Protein AF-A0A3T0Y325-F1 (afdb_monomer)

pLDDT: mean 82.03, std 11.6, range [52.97, 93.12]

Radius of gyration: 11.81 Å; Cα contacts (8 Å, |Δi|>4): 68; chains: 1; bounding box: 30×28×24 Å

Mean predicted aligned error: 6.12 Å

Nearest PDB structures (foldseek):
  8yqu-assembly1_G  TM=6.294E-01  e=7.980E-01  African swine fever virus
  4in3-assembly1_C  TM=3.963E-01  e=3.943E+00  Saccharomyces cerevisiae

Structure (mmCIF, N/CA/C/O backbone):
data_AF-A0A3T0Y325-F1
#
_entry.id   AF-A0A3T0Y325-F1
#
loop_
_atom_site.group_PDB
_atom_site.id
_atom_site.type_symbol
_atom_site.label_atom_id
_atom_site.label_alt_id
_atom_site.label_comp_id
_atom_site.label_asym_id
_atom_site.label_entity_id
_atom_site.label_seq_id
_atom_site.pdbx_PDB_ins_code
_atom_site.Cartn_x
_atom_site.Cartn_y
_atom_site.Cartn_z
_atom_site.occupancy
_atom_site.B_iso_or_equiv
_atom_site.auth_seq_id
_atom_site.auth_comp_id
_atom_site.auth_asym_id
_atom_site.auth_atom_id
_atom_site.pdbx_PDB_model_num
ATOM 1 N N . MET A 1 1 ? 10.348 -12.934 -1.275 1.00 65.06 1 MET A N 1
ATOM 2 C CA . MET A 1 1 ? 9.545 -12.708 -2.492 1.00 65.06 1 MET A CA 1
ATOM 3 C C . MET A 1 1 ? 9.403 -11.207 -2.623 1.00 65.06 1 MET A C 1
ATOM 5 O O . MET A 1 1 ? 9.017 -10.585 -1.646 1.00 65.06 1 MET A O 1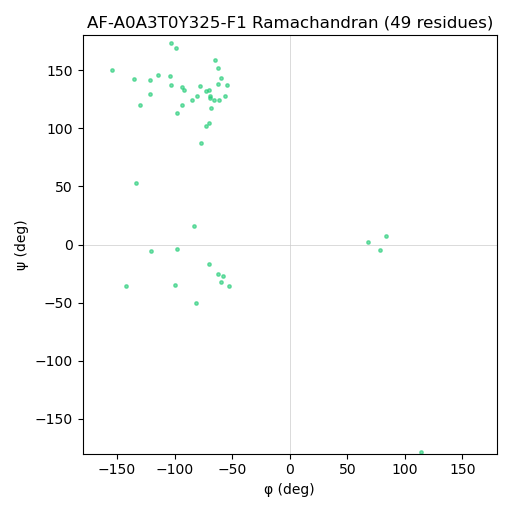
ATOM 9 N N . GLU A 1 2 ? 9.846 -10.624 -3.730 1.00 77.38 2 GLU A N 1
ATOM 10 C CA . GLU A 1 2 ? 9.796 -9.173 -3.953 1.00 77.38 2 GLU A CA 1
ATOM 11 C C . GLU A 1 2 ? 8.392 -8.762 -4.414 1.00 77.38 2 GLU A C 1
ATOM 13 O O . GLU A 1 2 ? 7.846 -9.356 -5.345 1.00 77.38 2 GLU A O 1
ATOM 18 N N . ALA A 1 3 ? 7.787 -7.778 -3.749 1.00 85.12 3 ALA A N 1
ATOM 19 C CA . ALA A 1 3 ? 6.522 -7.203 -4.189 1.00 85.12 3 ALA A CA 1
ATOM 20 C C . ALA A 1 3 ? 6.791 -6.233 -5.350 1.00 85.12 3 ALA A C 1
ATOM 22 O O . ALA A 1 3 ? 7.746 -5.456 -5.309 1.00 85.12 3 ALA A O 1
ATOM 23 N N . ARG A 1 4 ? 5.967 -6.284 -6.401 1.00 91.38 4 ARG A N 1
ATOM 24 C CA . ARG A 1 4 ? 6.113 -5.436 -7.592 1.00 91.38 4 ARG A CA 1
ATOM 25 C C . ARG A 1 4 ? 4.873 -4.595 -7.821 1.00 91.38 4 ARG A C 1
ATOM 27 O O . ARG A 1 4 ? 3.754 -5.069 -7.640 1.00 91.38 4 ARG A O 1
ATOM 34 N N . CYS A 1 5 ? 5.085 -3.354 -8.241 1.00 91.25 5 CYS A N 1
ATOM 35 C CA . CYS A 1 5 ? 4.011 -2.432 -8.554 1.00 91.25 5 CYS A CA 1
ATOM 36 C C . CYS A 1 5 ? 3.246 -2.958 -9.778 1.00 91.25 5 CYS A C 1
ATOM 38 O O . CYS A 1 5 ? 3.859 -3.152 -10.827 1.00 91.25 5 CYS A O 1
ATOM 40 N N . PRO A 1 6 ? 1.922 -3.162 -9.696 1.00 88.56 6 PRO A N 1
ATOM 41 C CA . PRO A 1 6 ? 1.136 -3.633 -10.831 1.00 88.56 6 PRO A CA 1
ATOM 42 C C . PRO A 1 6 ? 0.991 -2.570 -11.931 1.00 88.56 6 PRO A C 1
ATOM 44 O O . PRO A 1 6 ? 0.647 -2.916 -13.054 1.00 88.56 6 PRO A O 1
ATOM 47 N N . SER A 1 7 ? 1.256 -1.294 -11.618 1.00 89.69 7 SER A N 1
ATOM 48 C CA . SER A 1 7 ? 1.165 -0.180 -12.572 1.00 89.69 7 SER A CA 1
ATOM 49 C C . SER A 1 7 ? 2.418 -0.067 -13.452 1.00 89.69 7 SER A C 1
ATOM 51 O O . SER A 1 7 ? 2.312 -0.027 -14.673 1.00 89.69 7 SER A O 1
ATOM 53 N N . CYS A 1 8 ? 3.613 -0.058 -12.845 1.00 92.69 8 CYS A N 1
ATOM 54 C CA . CYS A 1 8 ? 4.876 0.196 -13.556 1.00 92.69 8 CYS A CA 1
ATOM 55 C C . CYS A 1 8 ? 5.907 -0.945 -13.486 1.00 92.69 8 CYS A C 1
ATOM 57 O O . CYS A 1 8 ? 6.945 -0.882 -14.137 1.00 92.69 8 CYS A O 1
ATOM 59 N N . GLY A 1 9 ? 5.649 -2.007 -12.718 1.00 91.88 9 GLY A N 1
ATOM 60 C CA . GLY A 1 9 ? 6.543 -3.165 -12.601 1.00 91.88 9 GLY A CA 1
ATOM 61 C C . GLY A 1 9 ? 7.764 -2.966 -11.695 1.00 91.88 9 GLY A C 1
ATOM 62 O O . GLY A 1 9 ? 8.487 -3.938 -11.454 1.00 91.88 9 GLY A O 1
ATOM 63 N N . SER A 1 10 ? 7.978 -1.754 -11.172 1.00 93.12 10 SER A N 1
ATOM 64 C CA . SER A 1 10 ? 9.047 -1.430 -10.219 1.00 93.12 10 SER A CA 1
ATOM 65 C C . SER A 1 10 ? 8.876 -2.149 -8.882 1.00 93.12 10 SER A C 1
ATOM 67 O O . SER A 1 10 ? 7.773 -2.566 -8.516 1.00 93.12 10 SER A O 1
ATOM 69 N N . ALA A 1 11 ? 9.972 -2.279 -8.133 1.00 92.44 11 ALA A N 1
ATOM 70 C CA . ALA A 1 11 ? 9.937 -2.851 -6.793 1.00 92.44 11 ALA A CA 1
ATOM 71 C C . ALA A 1 11 ? 9.075 -1.989 -5.857 1.00 92.44 11 ALA A C 1
ATOM 73 O O . ALA A 1 11 ? 9.131 -0.757 -5.888 1.00 92.44 11 ALA A O 1
ATOM 74 N N . LEU A 1 12 ? 8.266 -2.652 -5.036 1.00 92.31 12 LEU A N 1
ATOM 75 C CA . LEU A 1 12 ? 7.514 -2.023 -3.960 1.00 92.31 12 LEU A CA 1
ATOM 76 C C . LEU A 1 12 ? 8.333 -2.080 -2.677 1.00 92.31 12 LEU A C 1
ATOM 78 O O . LEU A 1 12 ? 8.834 -3.141 -2.301 1.00 92.31 12 LEU A O 1
ATOM 82 N N . ILE A 1 13 ? 8.413 -0.945 -1.991 1.00 92.19 13 ILE A N 1
ATOM 83 C CA . ILE A 1 13 ? 8.911 -0.858 -0.624 1.00 92.19 13 ILE A CA 1
ATOM 84 C C . ILE A 1 13 ? 7.729 -0.717 0.328 1.00 92.19 13 ILE A C 1
ATOM 86 O O . ILE A 1 13 ? 6.775 0.008 0.040 1.00 92.19 13 ILE A O 1
ATOM 90 N N . GLU A 1 14 ? 7.774 -1.435 1.444 1.00 91.00 14 GLU A N 1
ATOM 91 C CA . GLU A 1 14 ? 6.822 -1.229 2.531 1.00 91.00 14 GLU A CA 1
ATOM 92 C C . GLU A 1 14 ? 7.155 0.085 3.238 1.00 91.00 14 GLU A C 1
ATOM 94 O O . GLU A 1 14 ? 8.317 0.362 3.541 1.00 91.00 14 GLU A O 1
ATOM 99 N N . LEU A 1 15 ? 6.136 0.906 3.462 1.00 88.94 15 LEU A N 1
ATOM 100 C CA . LEU A 1 15 ? 6.233 2.139 4.222 1.00 88.94 15 LEU A CA 1
ATOM 101 C C . LEU A 1 15 ? 5.871 1.866 5.681 1.00 88.94 15 LEU A C 1
ATOM 103 O O . LEU A 1 15 ? 4.851 1.236 5.972 1.00 88.94 15 LEU A O 1
ATOM 107 N N . SER A 1 16 ? 6.665 2.417 6.595 1.00 87.94 16 SER A N 1
ATOM 108 C CA . SER A 1 16 ? 6.337 2.448 8.023 1.00 87.94 16 SER A CA 1
ATOM 109 C C . SER A 1 16 ? 5.059 3.254 8.272 1.00 87.94 16 SER A C 1
ATOM 111 O O . SER A 1 16 ? 4.789 4.201 7.535 1.00 87.94 16 SER A O 1
ATOM 113 N N . GLU A 1 17 ? 4.314 2.947 9.338 1.00 84.69 17 GLU A N 1
ATOM 114 C CA . GLU A 1 17 ? 3.052 3.630 9.699 1.00 84.69 17 GLU A CA 1
ATOM 115 C C . GLU A 1 17 ? 3.178 5.161 9.785 1.00 84.69 17 GLU A C 1
ATOM 117 O O . GLU A 1 17 ? 2.294 5.892 9.344 1.00 84.69 17 GLU A O 1
ATOM 122 N N . ASP A 1 18 ? 4.327 5.656 10.255 1.00 85.06 18 ASP A N 1
ATOM 123 C CA . ASP A 1 18 ? 4.670 7.087 10.298 1.00 85.06 18 ASP A CA 1
ATOM 124 C C . ASP A 1 18 ? 4.729 7.747 8.903 1.00 85.06 18 ASP A C 1
ATOM 126 O O . ASP A 1 18 ? 4.483 8.940 8.750 1.00 85.06 18 ASP A O 1
ATOM 130 N N . GLN A 1 19 ? 4.995 6.955 7.861 1.00 85.00 19 GLN A N 1
ATOM 131 C CA . GLN A 1 19 ? 5.071 7.382 6.462 1.00 85.00 19 GLN A CA 1
ATOM 132 C C . GLN A 1 19 ? 3.778 7.125 5.681 1.00 85.00 19 GLN A C 1
ATOM 134 O O . GLN A 1 19 ? 3.680 7.495 4.505 1.00 85.00 19 GLN A O 1
ATOM 139 N N . TRP A 1 20 ? 2.772 6.495 6.297 1.00 84.06 20 TRP A N 1
ATOM 140 C CA . TRP A 1 20 ? 1.483 6.276 5.651 1.00 84.06 20 TRP A CA 1
ATOM 141 C C . TRP A 1 20 ? 0.780 7.581 5.225 1.00 84.06 20 TRP A C 1
ATOM 143 O O . TRP A 1 20 ? 0.161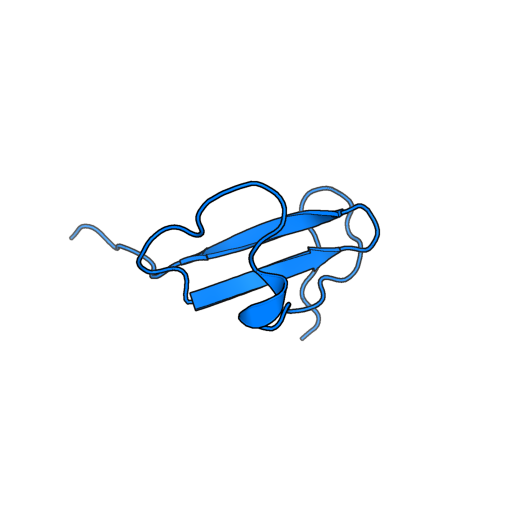 7.571 4.156 1.00 84.06 20 TRP A O 1
ATOM 153 N N . PRO A 1 21 ? 0.909 8.735 5.911 1.00 66.88 21 PRO A N 1
ATOM 154 C CA . PRO A 1 21 ? 0.303 9.967 5.425 1.00 66.88 21 PRO A CA 1
ATOM 155 C C . PRO A 1 21 ? 1.185 10.703 4.402 1.00 66.88 21 PRO A C 1
ATOM 157 O O . PRO A 1 21 ? 2.322 11.076 4.675 1.00 66.88 21 PRO A O 1
ATOM 160 N N . ALA A 1 22 ? 0.602 10.966 3.226 1.00 60.66 22 ALA A N 1
ATOM 161 C CA . ALA A 1 22 ? 1.004 12.079 2.355 1.00 60.66 22 ALA A CA 1
ATOM 162 C C . ALA A 1 22 ? -0.212 12.747 1.667 1.00 60.66 22 ALA A C 1
ATOM 164 O O . ALA A 1 22 ? -0.241 13.967 1.568 1.00 60.66 22 ALA A O 1
ATOM 165 N N . GLU A 1 23 ? -1.262 11.996 1.290 1.00 56.81 23 GLU A N 1
ATOM 166 C CA . GLU A 1 23 ? -2.458 12.523 0.589 1.00 56.81 23 GLU A CA 1
ATOM 167 C C . GLU A 1 23 ? -3.792 12.017 1.177 1.00 56.81 23 GLU A C 1
ATOM 169 O O . GLU A 1 23 ? -4.660 11.503 0.475 1.00 56.81 23 GLU A O 1
ATOM 174 N N . GLY A 1 24 ? -3.976 12.178 2.488 1.00 64.19 24 GLY A N 1
ATOM 175 C CA . GLY A 1 24 ? -5.265 11.939 3.147 1.00 64.19 24 GLY A CA 1
ATOM 176 C C . GLY A 1 24 ? -5.278 10.767 4.133 1.00 64.19 24 GLY A C 1
ATOM 177 O O . GLY A 1 24 ? -4.235 10.167 4.403 1.00 64.19 24 GLY A O 1
ATOM 178 N N . PRO A 1 25 ? -6.447 10.494 4.740 1.00 72.81 25 PRO A N 1
ATOM 179 C CA . PRO A 1 25 ? -6.579 9.498 5.793 1.00 72.81 25 PRO A CA 1
ATOM 180 C C . PRO A 1 25 ? -6.405 8.086 5.233 1.00 72.81 25 PRO A C 1
ATOM 182 O O . PRO A 1 25 ? -7.003 7.717 4.223 1.00 72.81 25 PRO A O 1
ATOM 185 N N . VAL A 1 26 ? -5.598 7.290 5.927 1.00 80.56 26 VAL A N 1
ATOM 186 C CA . VAL A 1 26 ? -5.508 5.848 5.705 1.00 80.56 26 VAL A CA 1
ATOM 187 C C . VAL A 1 26 ? -6.822 5.217 6.183 1.00 80.56 26 VAL A C 1
ATOM 189 O O . VAL A 1 26 ? -7.220 5.494 7.314 1.00 80.56 26 VAL A O 1
ATOM 192 N N . PRO A 1 27 ? -7.518 4.409 5.364 1.00 80.38 27 PRO A N 1
ATOM 193 C CA . PRO A 1 27 ?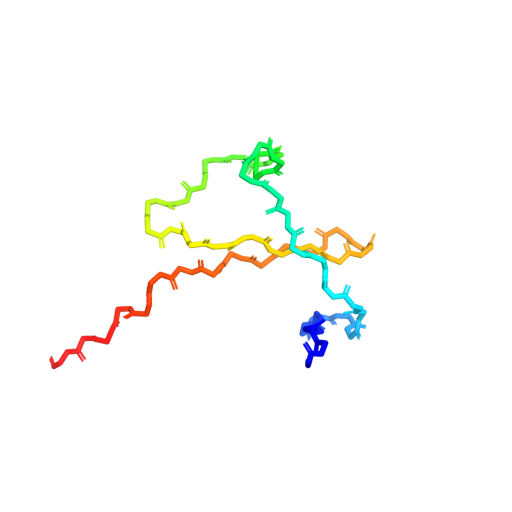 -8.753 3.752 5.783 1.00 80.38 27 PRO A CA 1
ATOM 194 C C . PRO A 1 27 ? -8.542 2.834 6.993 1.00 80.38 27 PRO A C 1
ATOM 196 O O . PRO A 1 27 ? -7.531 2.127 7.062 1.00 80.38 27 PRO A O 1
ATOM 199 N N . ASP A 1 28 ? -9.521 2.788 7.900 1.00 80.38 28 ASP A N 1
ATOM 200 C CA . ASP A 1 28 ? -9.573 1.783 8.965 1.00 80.38 28 ASP A CA 1
ATOM 201 C C . ASP A 1 28 ? -9.488 0.363 8.380 1.00 80.38 28 ASP A C 1
ATOM 203 O O . ASP A 1 28 ? -10.103 0.056 7.355 1.00 80.38 28 ASP A O 1
ATOM 207 N N . GLY A 1 29 ? -8.701 -0.502 9.023 1.00 82.88 29 GLY A N 1
ATOM 208 C CA . GLY A 1 29 ? -8.421 -1.857 8.531 1.00 82.88 29 GLY A CA 1
ATOM 209 C C . GLY A 1 29 ? -7.290 -1.936 7.499 1.00 82.88 29 GLY A C 1
ATOM 210 O O . GLY A 1 29 ? -7.060 -3.005 6.931 1.00 82.88 29 GLY A O 1
ATOM 211 N N . THR A 1 30 ? -6.566 -0.838 7.244 1.00 87.75 30 THR A N 1
ATOM 212 C CA . THR A 1 30 ? -5.292 -0.893 6.509 1.00 87.75 30 THR A CA 1
ATOM 213 C C . THR A 1 30 ? -4.235 -1.587 7.362 1.00 87.75 30 THR A C 1
ATOM 215 O O . THR A 1 30 ? -3.973 -1.183 8.490 1.00 87.75 30 THR A O 1
ATOM 218 N N . LEU A 1 31 ? -3.615 -2.621 6.802 1.00 88.56 31 LEU A N 1
ATOM 219 C CA . LEU A 1 31 ? -2.580 -3.425 7.446 1.00 88.56 31 LEU A CA 1
ATOM 220 C C . LEU A 1 31 ? -1.171 -3.019 7.008 1.00 88.56 31 LEU A C 1
ATOM 222 O O . LEU A 1 31 ? -0.237 -3.104 7.797 1.00 88.56 31 LEU A O 1
ATOM 226 N N . ALA A 1 32 ? -1.008 -2.610 5.749 1.00 89.06 32 ALA A N 1
ATOM 227 C CA . ALA A 1 32 ? 0.283 -2.209 5.204 1.00 89.06 32 ALA A CA 1
ATOM 228 C C . ALA A 1 32 ? 0.117 -1.231 4.039 1.00 89.06 32 ALA A C 1
ATOM 230 O O . ALA A 1 32 ? -0.855 -1.295 3.281 1.00 89.06 32 ALA A O 1
ATOM 231 N N . VAL A 1 33 ? 1.105 -0.355 3.864 1.00 88.75 33 VAL A N 1
ATOM 232 C CA . VAL A 1 33 ? 1.192 0.555 2.720 1.00 88.75 33 VAL A CA 1
ATOM 233 C C . VAL A 1 33 ? 2.489 0.291 1.988 1.00 88.75 33 VAL A C 1
ATOM 235 O O . VAL A 1 33 ? 3.558 0.305 2.585 1.00 88.75 33 VAL A O 1
ATOM 238 N N . PHE A 1 34 ? 2.398 0.102 0.679 1.00 90.75 34 PHE A N 1
ATOM 239 C CA . PHE A 1 34 ? 3.556 -0.049 -0.187 1.00 90.75 34 PHE A CA 1
ATOM 240 C C . PHE A 1 34 ? 3.646 1.122 -1.154 1.00 90.75 34 PHE A C 1
ATOM 242 O O . PHE A 1 34 ? 2.624 1.624 -1.626 1.00 90.75 34 PHE A O 1
ATOM 249 N N . GLN A 1 35 ? 4.863 1.537 -1.485 1.00 91.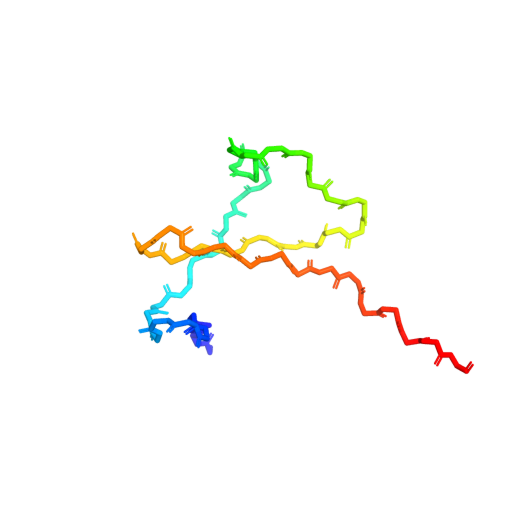06 35 GLN A N 1
ATOM 250 C CA . GLN A 1 35 ? 5.124 2.566 -2.484 1.00 91.06 35 GLN A CA 1
ATOM 251 C C . GLN A 1 35 ? 6.268 2.137 -3.403 1.00 91.06 35 GLN A C 1
ATOM 253 O O . GLN A 1 35 ? 7.220 1.502 -2.963 1.00 91.06 35 GLN A O 1
ATOM 258 N N . CYS A 1 36 ? 6.176 2.460 -4.691 1.00 92.06 36 CYS A N 1
ATOM 259 C CA . CYS A 1 36 ? 7.305 2.330 -5.614 1.00 92.06 36 CYS A CA 1
ATOM 260 C C . CYS A 1 36 ? 8.006 3.678 -5.836 1.00 92.06 36 CYS A C 1
ATOM 262 O O . CYS A 1 36 ? 7.453 4.731 -5.526 1.00 92.06 36 CYS A O 1
ATOM 264 N N . GLU A 1 37 ? 9.180 3.662 -6.469 1.00 90.69 37 GLU A N 1
ATOM 265 C CA . GLU A 1 37 ? 9.975 4.868 -6.768 1.00 90.69 37 GLU A CA 1
ATOM 266 C C . GLU A 1 37 ? 9.227 5.914 -7.619 1.00 90.69 37 GLU A C 1
ATOM 268 O O . GLU A 1 37 ? 9.461 7.108 -7.466 1.00 90.69 37 GLU A O 1
ATOM 273 N N . GLU A 1 38 ? 8.258 5.494 -8.445 1.00 89.56 38 GLU A N 1
ATOM 274 C CA . GLU A 1 38 ? 7.369 6.396 -9.207 1.00 89.56 38 GLU A CA 1
ATOM 275 C C . GLU A 1 38 ? 6.168 6.923 -8.400 1.00 89.56 38 GLU A C 1
ATOM 277 O O . GLU A 1 38 ? 5.192 7.412 -8.958 1.00 89.56 38 GLU A O 1
ATOM 282 N N . ASN A 1 39 ? 6.214 6.806 -7.073 1.00 87.12 39 ASN A N 1
ATOM 283 C CA . ASN A 1 39 ? 5.197 7.272 -6.131 1.00 87.12 39 ASN A CA 1
ATOM 284 C C . ASN A 1 39 ? 3.836 6.538 -6.169 1.00 87.12 39 ASN A C 1
ATOM 286 O O . ASN A 1 39 ? 2.972 6.850 -5.352 1.00 87.12 39 ASN A O 1
ATOM 290 N N . HIS A 1 40 ? 3.641 5.502 -6.998 1.00 89.06 40 HIS A N 1
ATOM 291 C CA . HIS A 1 40 ? 2.426 4.675 -6.923 1.00 89.06 40 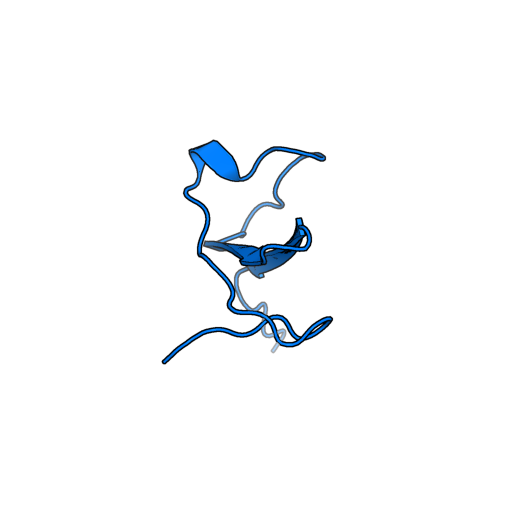HIS A CA 1
ATOM 292 C C . HIS A 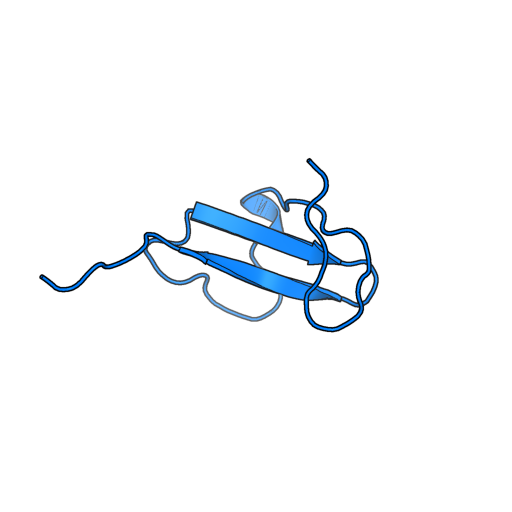1 40 ? 2.307 3.988 -5.558 1.00 89.06 40 HIS A C 1
ATOM 294 O O . HIS A 1 40 ? 3.206 3.246 -5.149 1.00 89.06 40 HIS A O 1
ATOM 300 N N . ARG A 1 41 ? 1.177 4.211 -4.879 1.00 86.31 41 ARG A N 1
ATOM 301 C CA . ARG A 1 41 ? 0.861 3.628 -3.571 1.00 86.31 41 ARG A CA 1
ATOM 302 C C . ARG A 1 41 ? -0.146 2.497 -3.664 1.00 86.31 41 ARG A C 1
ATOM 304 O O . ARG A 1 41 ? -1.083 2.543 -4.455 1.00 86.31 41 ARG A O 1
ATOM 311 N N . ILE A 1 42 ? 0.033 1.512 -2.795 1.00 87.38 42 ILE A N 1
ATOM 312 C CA . ILE A 1 42 ? -0.867 0.377 -2.633 1.00 87.38 42 ILE A CA 1
ATOM 313 C C . ILE A 1 42 ? -1.182 0.244 -1.150 1.00 87.38 42 ILE A C 1
ATOM 315 O O . ILE A 1 42 ? -0.282 0.055 -0.335 1.00 87.38 42 ILE A O 1
ATOM 319 N N . LEU A 1 43 ? -2.464 0.349 -0.820 1.00 88.06 43 LEU A N 1
ATOM 320 C CA . LEU A 1 43 ? -2.993 0.110 0.516 1.00 88.06 43 LEU A CA 1
ATOM 321 C C . LEU A 1 43 ? -3.453 -1.346 0.575 1.00 88.06 43 LEU A C 1
ATOM 323 O O . LEU A 1 43 ? -4.313 -1.760 -0.205 1.00 88.06 43 LEU A O 1
ATOM 327 N N . VAL A 1 44 ? -2.867 -2.127 1.473 1.00 87.56 44 VAL A N 1
ATOM 328 C CA . VAL A 1 44 ? -3.293 -3.496 1.755 1.00 87.56 44 VAL A CA 1
ATOM 329 C C . VAL A 1 44 ? -4.167 -3.445 2.993 1.00 87.56 44 VAL A C 1
ATOM 331 O O . VAL A 1 44 ? -3.688 -3.118 4.075 1.00 87.56 44 VAL A O 1
ATOM 334 N N . GLY A 1 45 ? -5.451 -3.741 2.824 1.00 85.50 45 GLY A N 1
ATOM 335 C CA . GLY A 1 45 ? -6.394 -3.867 3.929 1.00 85.50 45 GLY A CA 1
ATOM 336 C C . GLY A 1 45 ? -6.708 -5.318 4.268 1.00 85.50 45 GLY A C 1
ATOM 337 O O . GLY A 1 45 ? -6.325 -6.248 3.553 1.00 85.50 45 GLY A O 1
ATOM 338 N N . GLU A 1 46 ? -7.451 -5.507 5.351 1.00 77.00 46 GLU A N 1
ATOM 339 C CA . GLU A 1 46 ? -8.073 -6.789 5.666 1.00 77.00 46 GLU A CA 1
ATOM 340 C C . GLU A 1 46 ? -8.968 -7.242 4.500 1.00 77.00 46 GLU A C 1
ATOM 342 O O . GLU A 1 46 ? -9.825 -6.500 4.012 1.00 77.00 46 GLU A O 1
ATOM 347 N N . THR A 1 47 ? -8.775 -8.476 4.025 1.00 66.38 47 THR A N 1
ATOM 348 C CA . THR A 1 47 ? -9.661 -9.044 3.005 1.00 66.38 47 THR A CA 1
ATOM 349 C C . THR A 1 47 ? -11.020 -9.312 3.642 1.00 66.38 47 THR A C 1
ATOM 351 O O . THR A 1 47 ? -11.190 -10.286 4.374 1.00 66.38 47 THR A O 1
ATOM 354 N N . GLN A 1 48 ? -12.004 -8.465 3.350 1.00 59.09 48 GLN A N 1
ATOM 355 C CA . GLN A 1 48 ? -13.392 -8.717 3.724 1.00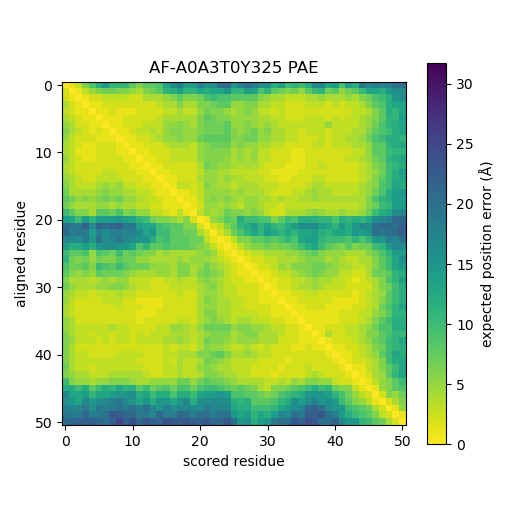 59.09 48 GLN A CA 1
ATOM 356 C C . GLN A 1 48 ? -13.982 -9.745 2.753 1.00 59.09 48 GLN A C 1
ATOM 358 O O . GLN A 1 48 ? -14.553 -9.396 1.722 1.00 59.09 48 GLN A O 1
ATOM 363 N N . VAL A 1 49 ? -13.817 -11.035 3.053 1.00 60.50 49 VAL A N 1
ATOM 364 C CA . VAL A 1 49 ? -14.584 -12.082 2.368 1.00 60.50 49 VAL A CA 1
ATOM 365 C C . VAL A 1 49 ? -16.016 -12.003 2.897 1.00 60.50 49 VAL A C 1
ATOM 367 O O . VAL A 1 49 ? -16.291 -12.441 4.012 1.00 60.50 49 VAL A O 1
ATOM 370 N N . GLN A 1 50 ? -16.925 -11.406 2.123 1.00 53.22 50 GLN A N 1
ATOM 371 C CA . GLN A 1 50 ? -18.359 -11.553 2.371 1.00 53.22 50 GLN A CA 1
ATOM 372 C C . GLN A 1 50 ? -18.743 -13.009 2.068 1.00 53.22 50 GLN A C 1
ATOM 374 O O . GLN A 1 50 ? -18.531 -13.481 0.951 1.00 53.22 50 GLN A O 1
ATOM 379 N N . ALA A 1 51 ? -19.217 -13.714 3.098 1.00 52.97 51 ALA A N 1
ATOM 380 C CA . ALA A 1 51 ? -19.712 -15.089 3.026 1.00 52.97 51 ALA A CA 1
ATOM 381 C C . ALA A 1 51 ? -21.117 -15.168 2.416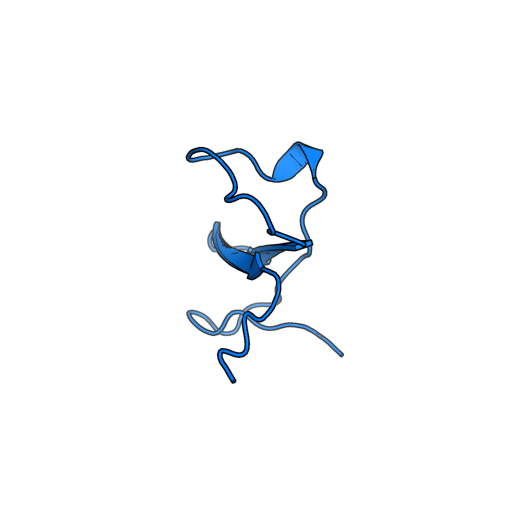 1.00 52.97 51 ALA A C 1
ATOM 383 O O . ALA A 1 51 ? -21.895 -14.203 2.602 1.00 52.97 51 ALA A O 1
#

Foldseek 3Di:
DFDADPVPRATKDWDDPVPPDDPDDDDPQFDTWIAGPVGDIDTDGDPPPDD

Secondary structure (DSSP, 8-state):
---B-TTT-PBEEEEPGGGS-SSSPPPTTEEEEEEETT--EEEEE------

Solvent-accessible surface area (backbone atoms only — not comparable to full-atom va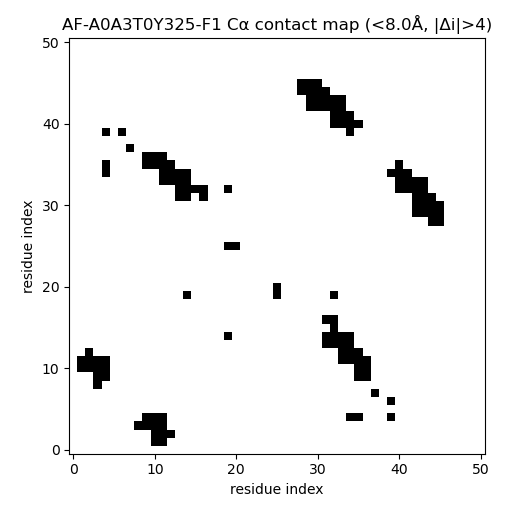lues): 3448 Å² total; per-residue (Å²): 131,86,54,58,36,89,87,80,64,45,60,42,42,80,49,55,80,90,61,64,64,84,87,60,85,78,60,88,60,59,76,47,38,31,34,27,93,88,66,57,71,46,81,41,53,70,84,79,78,84,128

Sequence (51 aa):
MEARCPSCGSALIELSEDQWPAEGPVPDGTLAVFQCEENHRILVGETQVQA